Protein AF-A0A951TCP1-F1 (afdb_monomer)

Nearest PDB structures (foldseek):
  6s04-assembly1_A  TM=4.614E-01  e=2.682E-02  uncultured bacterium pG7
  4d8m-assembly1_A  TM=6.187E-01  e=3.947E-01  Bacillus thuringiensis
  6s0f-assembly1_B  TM=4.622E-01  e=9.507E-02  uncultured bacterium pG7
  6s0f-assembly1_A  TM=4.707E-01  e=1.056E-01  uncultured bacterium pG7
  7ri3-assembly3_C  TM=3.444E-01  e=1.698E-01  Streptomyces albireticuli

Sequence (153 aa):
MTVRCGHAAGGVTLEEKALVEAPRLPVLRGARKVMTGRGCFENNLGIWLPGPGTVSWSGLSPVPGTWRLRFELRQSEQSAEGDDLEGAYRITVNGRKMPLDWTKKGVFNTGNAWFGHAETGLVALVGDPAEILIETARSWCAIRPEIVLLPAE

Structure (mmCIF, N/CA/C/O backbone):
data_AF-A0A951TCP1-F1
#
_entry.id   AF-A0A951TCP1-F1
#
loop_
_atom_site.group_PDB
_atom_site.id
_atom_site.type_symbol
_atom_site.label_atom_id
_atom_site.label_alt_id
_atom_site.label_comp_id
_atom_site.label_asym_id
_atom_site.label_entity_id
_atom_site.label_seq_id
_atom_site.pdbx_PDB_ins_code
_atom_site.Cartn_x
_atom_site.Cartn_y
_atom_site.Cartn_z
_atom_site.occupancy
_atom_site.B_iso_or_equiv
_atom_site.auth_seq_id
_atom_site.auth_comp_id
_atom_site.auth_asym_id
_atom_site.auth_atom_id
_atom_site.pdbx_PDB_model_num
ATOM 1 N N . MET A 1 1 ? 30.192 39.337 -16.632 1.00 39.59 1 MET A N 1
ATOM 2 C CA . MET A 1 1 ? 28.907 38.700 -16.985 1.00 39.59 1 MET A CA 1
ATOM 3 C C . MET A 1 1 ? 28.664 37.616 -15.948 1.00 39.59 1 MET A C 1
ATOM 5 O O . MET A 1 1 ? 29.294 36.572 -16.007 1.00 39.59 1 MET A O 1
ATOM 9 N N . THR A 1 2 ? 27.899 37.930 -14.904 1.00 31.39 2 THR A N 1
ATOM 10 C CA . THR A 1 2 ? 27.772 37.080 -13.711 1.00 31.39 2 THR A CA 1
ATOM 11 C C . THR A 1 2 ? 26.435 36.358 -13.781 1.00 31.39 2 THR A C 1
ATOM 13 O O . THR A 1 2 ? 25.393 36.979 -13.591 1.00 31.39 2 THR A O 1
ATOM 16 N N . VAL A 1 3 ? 26.454 35.062 -14.091 1.00 32.09 3 VAL A N 1
ATOM 17 C CA . VAL A 1 3 ? 25.257 34.216 -14.043 1.00 32.09 3 VAL A CA 1
ATOM 18 C C . VAL A 1 3 ? 25.010 33.858 -12.579 1.00 32.09 3 VAL A C 1
ATOM 20 O O . VAL A 1 3 ? 25.789 33.131 -11.968 1.00 32.09 3 VAL A O 1
ATOM 23 N N . ARG A 1 4 ? 23.951 34.419 -11.989 1.00 31.83 4 ARG A N 1
ATOM 24 C CA . ARG A 1 4 ? 23.443 33.991 -10.683 1.00 31.83 4 ARG A CA 1
ATOM 25 C C . ARG A 1 4 ? 22.567 32.759 -10.896 1.00 31.83 4 ARG A C 1
ATOM 27 O O . ARG A 1 4 ? 21.492 32.870 -11.477 1.00 31.83 4 ARG A O 1
ATOM 34 N N . CYS A 1 5 ? 23.017 31.607 -10.409 1.00 34.66 5 CYS A N 1
ATOM 35 C CA . CYS A 1 5 ? 22.161 30.439 -10.230 1.00 34.66 5 CYS A CA 1
ATOM 36 C C . CYS A 1 5 ? 21.127 30.754 -9.143 1.00 34.66 5 CYS A C 1
ATOM 38 O O . CYS A 1 5 ? 21.476 30.904 -7.971 1.00 34.66 5 CYS A O 1
ATOM 40 N N . GLY A 1 6 ? 19.861 30.888 -9.537 1.00 31.56 6 GLY A N 1
ATOM 41 C CA . GLY A 1 6 ? 18.743 30.960 -8.608 1.00 31.56 6 GLY A CA 1
ATOM 42 C C . GLY A 1 6 ? 18.550 29.605 -7.937 1.00 31.56 6 GLY A C 1
ATOM 43 O O . GLY A 1 6 ? 18.140 28.646 -8.582 1.00 31.56 6 GLY A O 1
ATOM 44 N N . HIS A 1 7 ? 18.854 29.527 -6.643 1.00 37.31 7 HIS A N 1
ATOM 45 C CA . HIS A 1 7 ? 18.314 28.489 -5.774 1.00 37.31 7 HIS A CA 1
ATOM 46 C C . HIS A 1 7 ? 16.796 28.693 -5.705 1.00 37.31 7 HIS A C 1
ATOM 48 O O . HIS A 1 7 ? 16.327 29.652 -5.091 1.00 37.31 7 HIS A O 1
ATOM 54 N N . ALA A 1 8 ? 16.029 27.808 -6.340 1.00 40.12 8 ALA A N 1
ATOM 55 C CA . ALA A 1 8 ? 14.618 27.668 -6.027 1.00 40.12 8 ALA A CA 1
ATOM 56 C C . ALA A 1 8 ? 14.529 27.079 -4.613 1.00 40.12 8 ALA A C 1
ATOM 58 O O . ALA A 1 8 ? 14.822 25.906 -4.395 1.00 40.12 8 ALA A O 1
ATOM 59 N N . ALA A 1 9 ? 14.187 27.918 -3.637 1.00 42.97 9 ALA A N 1
ATOM 60 C CA . ALA A 1 9 ? 13.760 27.450 -2.332 1.00 42.97 9 ALA A CA 1
ATOM 61 C C . ALA A 1 9 ? 12.486 26.619 -2.544 1.00 42.97 9 ALA A C 1
ATOM 63 O O . ALA A 1 9 ? 11.435 27.167 -2.875 1.00 42.97 9 ALA A O 1
ATOM 64 N N . GLY A 1 10 ? 12.608 25.295 -2.424 1.00 44.38 10 GLY A N 1
ATOM 65 C CA . GLY A 1 10 ? 11.487 24.363 -2.457 1.00 44.38 10 GLY A CA 1
ATOM 66 C C . GLY A 1 10 ? 10.564 24.641 -1.278 1.00 44.38 10 GLY A C 1
ATOM 67 O O . GLY A 1 10 ? 10.798 24.166 -0.169 1.00 44.38 10 GLY A O 1
ATOM 68 N N . GLY A 1 11 ? 9.551 25.475 -1.501 1.00 40.84 11 GLY A N 1
ATOM 69 C CA . GLY A 1 11 ? 8.459 25.645 -0.559 1.00 40.84 11 GLY A CA 1
ATOM 70 C C . GLY A 1 11 ? 7.672 24.345 -0.495 1.00 40.84 11 GLY A C 1
ATOM 71 O O . GLY A 1 11 ? 7.157 23.898 -1.514 1.00 40.84 11 GLY A O 1
ATOM 72 N N . VAL A 1 12 ? 7.592 23.751 0.695 1.00 48.34 12 VAL A N 1
ATOM 73 C CA . VAL A 1 12 ? 6.706 22.616 0.972 1.00 48.34 12 VAL A CA 1
ATOM 74 C C . VAL A 1 12 ? 5.281 23.051 0.634 1.00 48.34 12 VAL A C 1
ATOM 76 O O . VAL A 1 12 ? 4.776 24.028 1.201 1.00 48.34 12 VAL A O 1
ATOM 79 N N . THR A 1 13 ? 4.660 22.368 -0.320 1.00 55.50 13 THR A N 1
ATOM 80 C CA . THR A 1 13 ? 3.285 22.630 -0.753 1.00 55.50 13 THR A CA 1
ATOM 81 C C . THR A 1 13 ? 2.302 22.404 0.404 1.00 55.50 13 THR A C 1
ATOM 83 O O . THR A 1 13 ? 2.602 21.708 1.376 1.00 55.50 13 THR A O 1
ATOM 86 N N . LEU A 1 14 ? 1.113 23.016 0.343 1.00 56.19 14 LEU A N 1
ATOM 87 C CA . LEU A 1 14 ? 0.079 22.830 1.374 1.00 56.19 14 LEU A CA 1
ATOM 88 C C . LEU A 1 14 ? -0.353 21.362 1.494 1.00 56.19 14 LEU A C 1
ATOM 90 O O . LEU A 1 14 ? -0.593 20.889 2.602 1.00 56.19 14 LEU A O 1
ATOM 94 N N . GLU A 1 15 ? -0.364 20.634 0.377 1.00 55.03 15 GLU A N 1
ATOM 95 C CA . GLU A 1 15 ? -0.592 19.189 0.350 1.00 55.03 15 GLU A CA 1
ATOM 96 C C . GLU A 1 15 ? 0.512 18.433 1.097 1.00 55.03 15 GLU A C 1
ATOM 98 O O . GLU A 1 15 ? 0.223 17.587 1.938 1.00 55.03 15 GLU A O 1
ATOM 103 N N . GLU A 1 16 ? 1.784 18.774 0.870 1.00 54.44 16 GLU A N 1
ATOM 104 C CA . GLU A 1 16 ? 2.906 18.153 1.582 1.00 54.44 16 GLU A CA 1
ATOM 105 C C . GLU A 1 16 ? 2.894 18.468 3.086 1.00 54.44 16 GLU A C 1
ATOM 107 O O . GLU A 1 16 ? 3.218 17.594 3.889 1.00 54.44 16 GLU A O 1
ATOM 112 N N . LYS A 1 17 ? 2.462 19.667 3.501 1.00 53.34 17 LYS A N 1
ATOM 113 C CA . LYS A 1 17 ? 2.255 19.983 4.927 1.00 53.34 17 LYS A CA 1
ATOM 114 C C . LYS A 1 17 ? 1.120 19.162 5.540 1.00 53.34 17 LYS A C 1
ATOM 116 O O . LYS A 1 17 ? 1.313 18.576 6.603 1.00 53.34 17 LYS A O 1
ATOM 121 N N . ALA A 1 18 ? -0.019 19.064 4.856 1.00 57.72 18 ALA A N 1
ATOM 122 C CA . ALA A 1 18 ? -1.146 18.247 5.304 1.00 57.72 18 ALA A CA 1
ATOM 123 C C . ALA A 1 18 ? -0.764 16.759 5.412 1.00 57.72 18 ALA A C 1
ATOM 125 O O . ALA A 1 18 ? -1.204 16.069 6.326 1.00 57.72 18 ALA A O 1
ATOM 126 N N . LEU A 1 19 ? 0.121 16.274 4.536 1.00 58.72 19 LEU A N 1
ATOM 127 C CA . LEU A 1 19 ? 0.693 14.929 4.607 1.00 58.72 19 LEU A CA 1
ATOM 128 C C . LEU A 1 19 ? 1.547 14.684 5.856 1.00 58.72 19 LEU A C 1
ATOM 130 O O . LEU A 1 19 ? 1.528 13.579 6.398 1.00 58.72 19 LEU A O 1
ATOM 134 N N . VAL A 1 20 ? 2.336 15.675 6.274 1.00 59.19 20 VAL A N 1
ATOM 135 C CA . VAL A 1 20 ? 3.190 15.563 7.466 1.00 59.19 20 VAL A CA 1
ATOM 136 C C . VAL A 1 20 ? 2.330 15.449 8.725 1.00 59.19 20 VAL A C 1
ATOM 138 O O . VAL A 1 20 ? 2.640 14.635 9.600 1.00 59.19 20 VAL A O 1
ATOM 141 N N . GLU A 1 21 ? 1.240 16.213 8.775 1.00 61.88 21 GLU A N 1
ATOM 142 C CA . GLU A 1 21 ? 0.294 16.270 9.895 1.00 61.88 21 GLU A CA 1
ATOM 143 C C . GLU A 1 21 ? -0.769 15.161 9.860 1.00 61.88 21 GLU A C 1
ATOM 145 O O . GLU A 1 21 ? -1.437 14.922 10.868 1.00 61.88 21 GLU A O 1
ATOM 150 N N . ALA A 1 22 ? -0.915 14.459 8.729 1.00 63.16 22 ALA A N 1
ATOM 151 C CA . ALA A 1 22 ? -1.908 13.408 8.573 1.00 63.16 22 ALA A CA 1
ATOM 152 C C . ALA A 1 22 ? -1.708 12.292 9.617 1.00 63.16 22 ALA A C 1
ATOM 154 O O . ALA A 1 22 ? -0.578 11.823 9.836 1.00 63.16 22 ALA A O 1
ATOM 155 N N . PRO A 1 23 ? -2.798 11.827 10.255 1.00 72.94 23 PRO A N 1
ATOM 156 C CA . PRO A 1 23 ? -2.714 10.738 11.205 1.00 72.94 23 PRO A CA 1
ATOM 157 C C . PRO A 1 23 ? -2.174 9.484 10.512 1.00 72.94 23 PRO A C 1
ATOM 159 O O . PRO A 1 23 ? -2.572 9.111 9.409 1.00 72.94 23 PRO A O 1
ATOM 162 N N . ARG A 1 24 ? -1.232 8.819 11.174 1.00 79.12 24 ARG A N 1
ATOM 163 C CA . ARG A 1 24 ? -0.711 7.514 10.757 1.00 79.12 24 ARG A CA 1
ATOM 164 C C . ARG A 1 24 ? -1.432 6.444 11.548 1.00 79.12 24 ARG A C 1
ATOM 166 O O . ARG A 1 24 ? -1.755 6.681 12.711 1.00 79.12 24 ARG A O 1
ATOM 173 N N . LEU A 1 25 ? -1.645 5.275 10.951 1.00 76.25 25 LEU A N 1
ATOM 174 C CA . LEU A 1 25 ? -2.191 4.131 11.683 1.00 76.25 25 LEU A CA 1
ATOM 175 C C . LEU A 1 25 ? -1.237 3.761 12.830 1.00 76.25 25 LEU A C 1
ATOM 177 O O . LEU A 1 25 ? -0.130 3.281 12.567 1.00 76.25 25 LEU A O 1
ATOM 181 N N . PRO A 1 26 ? -1.619 3.996 14.101 1.00 71.94 26 PRO A N 1
ATOM 182 C CA . PRO A 1 26 ? -0.730 3.746 15.218 1.00 71.94 26 PRO A CA 1
ATOM 183 C C . PRO A 1 26 ? -0.551 2.243 15.399 1.00 71.94 26 PRO A C 1
ATOM 185 O O . PRO A 1 26 ? -1.518 1.479 15.467 1.00 71.94 26 PRO A O 1
ATOM 188 N N . VAL A 1 27 ? 0.697 1.821 15.539 1.00 71.62 27 VAL A N 1
ATOM 189 C CA . VAL A 1 27 ? 1.034 0.449 15.910 1.00 71.62 27 VAL A CA 1
ATOM 190 C C . VAL A 1 27 ? 0.835 0.322 17.424 1.00 71.62 27 VAL A C 1
ATOM 192 O O . VAL A 1 27 ? 1.585 0.925 18.194 1.00 71.62 27 VAL A O 1
ATOM 195 N N . LEU A 1 28 ? -0.186 -0.422 17.874 1.00 70.81 28 LEU A N 1
ATOM 196 C CA . LEU A 1 28 ? -0.384 -0.665 19.308 1.00 70.81 28 LEU A CA 1
ATOM 197 C C . LEU A 1 28 ? 0.755 -1.512 19.877 1.00 70.81 28 LEU A C 1
ATOM 199 O O . LEU A 1 28 ? 1.409 -2.294 19.182 1.00 70.81 28 LEU A O 1
ATOM 203 N N . ARG A 1 29 ? 0.941 -1.430 21.196 1.00 67.56 29 ARG A N 1
ATOM 204 C CA . ARG A 1 29 ? 1.793 -2.380 21.911 1.00 67.56 29 ARG A CA 1
ATOM 205 C C . ARG A 1 29 ? 1.240 -3.796 21.713 1.00 67.56 29 ARG A C 1
ATOM 207 O O . ARG A 1 29 ? 0.117 -4.077 22.113 1.00 67.56 29 ARG A O 1
ATOM 214 N N . GLY A 1 30 ? 2.046 -4.676 21.120 1.00 71.12 30 GLY A N 1
ATOM 215 C CA . GLY A 1 30 ? 1.640 -6.046 20.781 1.00 71.12 30 GLY A CA 1
ATOM 216 C C . GLY A 1 30 ? 1.075 -6.212 19.368 1.00 71.12 30 GLY A C 1
ATOM 217 O O . GLY A 1 30 ? 0.771 -7.340 18.981 1.00 71.12 30 GLY A O 1
ATOM 218 N N . ALA A 1 31 ? 0.981 -5.135 18.581 1.00 82.69 31 ALA A N 1
ATOM 219 C CA . ALA A 1 31 ? 0.706 -5.243 17.157 1.00 82.69 31 ALA A CA 1
ATOM 220 C C . ALA A 1 31 ? 1.762 -6.124 16.484 1.00 82.69 31 ALA A C 1
ATOM 222 O O . ALA A 1 31 ? 2.957 -6.071 16.796 1.00 82.69 31 ALA A O 1
ATOM 223 N N . ARG A 1 32 ? 1.305 -6.952 15.554 1.00 90.50 32 ARG A N 1
ATOM 224 C CA . ARG A 1 32 ? 2.130 -7.965 14.908 1.00 90.50 32 ARG A CA 1
ATOM 225 C C . ARG A 1 32 ? 2.209 -7.670 13.427 1.00 90.50 32 ARG A C 1
ATOM 227 O O . ARG A 1 32 ? 1.185 -7.483 12.778 1.00 90.50 32 ARG A O 1
ATOM 234 N N . LYS A 1 33 ? 3.430 -7.698 12.903 1.00 93.62 33 LYS A N 1
ATOM 235 C CA . LYS A 1 33 ? 3.688 -7.748 11.470 1.00 93.62 33 LYS A CA 1
ATOM 236 C C . LYS A 1 33 ? 4.121 -9.155 11.089 1.00 93.62 33 LYS A C 1
ATOM 238 O O . LYS A 1 33 ? 4.979 -9.731 11.758 1.00 93.62 33 LYS A O 1
ATOM 243 N N . VAL A 1 34 ? 3.529 -9.710 10.041 1.00 96.19 34 VAL A N 1
ATOM 244 C CA . VAL A 1 34 ? 3.903 -11.016 9.488 1.00 96.19 34 VAL A CA 1
ATOM 245 C C . VAL A 1 34 ? 4.184 -10.843 8.010 1.00 96.19 34 VAL A C 1
ATOM 247 O O . VAL A 1 34 ? 3.428 -10.188 7.303 1.00 96.19 34 VAL A O 1
ATOM 250 N N . MET A 1 35 ? 5.282 -11.431 7.553 1.00 96.81 35 MET A N 1
ATOM 251 C CA . MET A 1 35 ? 5.657 -11.456 6.148 1.00 96.81 35 MET A CA 1
ATOM 252 C C . MET A 1 35 ? 5.746 -12.905 5.696 1.00 96.81 35 MET A C 1
ATOM 254 O O . MET A 1 35 ? 6.308 -13.743 6.404 1.00 96.81 35 MET A O 1
ATOM 258 N N . THR A 1 36 ? 5.196 -13.196 4.524 1.00 97.12 36 THR A N 1
ATOM 259 C CA . THR A 1 36 ? 5.327 -14.501 3.879 1.00 97.12 36 THR A CA 1
ATOM 260 C C . THR A 1 36 ? 5.724 -14.318 2.423 1.00 97.12 36 THR A C 1
ATOM 262 O O . THR A 1 36 ? 5.429 -13.296 1.807 1.00 97.12 36 THR A O 1
ATOM 265 N N . GLY A 1 37 ? 6.412 -15.308 1.867 1.00 94.75 37 GLY A N 1
ATOM 266 C CA . GLY A 1 37 ? 6.941 -15.244 0.510 1.00 94.75 37 GLY A CA 1
ATOM 267 C C . GLY A 1 37 ? 8.419 -15.598 0.475 1.00 94.75 37 GLY A C 1
ATOM 268 O O . GLY A 1 37 ? 9.144 -15.509 1.468 1.00 94.75 37 GLY A O 1
ATOM 269 N N . ARG A 1 38 ? 8.878 -16.058 -0.687 1.00 95.06 38 ARG A N 1
ATOM 270 C CA . ARG A 1 38 ? 10.254 -16.527 -0.842 1.00 95.06 38 ARG A CA 1
ATOM 271 C C . ARG A 1 38 ? 11.226 -15.353 -0.736 1.00 95.06 38 ARG A C 1
ATOM 273 O O . ARG A 1 38 ? 11.221 -14.467 -1.584 1.00 95.06 38 ARG A O 1
ATOM 280 N N . GLY A 1 39 ? 12.097 -15.403 0.271 1.00 95.31 39 GLY A N 1
ATOM 281 C CA . GLY A 1 39 ? 13.173 -14.428 0.445 1.00 95.31 39 GLY A CA 1
ATOM 282 C C . GLY A 1 39 ? 12.684 -13.014 0.749 1.00 95.31 39 GLY A C 1
ATOM 283 O O . GLY A 1 39 ? 13.410 -12.071 0.456 1.00 95.31 39 GLY A O 1
ATOM 284 N N . CYS A 1 40 ? 11.470 -12.848 1.288 1.00 96.31 40 CYS A N 1
ATOM 285 C CA . CYS A 1 40 ? 11.004 -11.538 1.727 1.00 96.31 40 CYS A CA 1
ATOM 286 C C . CYS A 1 40 ? 11.905 -10.992 2.843 1.00 96.31 40 CYS A C 1
ATOM 288 O O . CYS A 1 40 ? 12.331 -11.740 3.727 1.00 96.31 40 CYS A O 1
ATOM 290 N N . PHE A 1 41 ? 12.175 -9.692 2.820 1.00 96.81 41 PHE A N 1
ATOM 291 C CA . PHE A 1 41 ? 13.004 -9.031 3.825 1.00 96.81 41 PHE A CA 1
ATOM 292 C C . PHE A 1 41 ? 12.541 -7.596 4.054 1.00 96.81 41 PHE A C 1
ATOM 294 O O . PHE A 1 41 ? 11.824 -7.017 3.241 1.00 96.81 41 PHE A O 1
ATOM 301 N N . GLU A 1 42 ? 12.959 -7.019 5.172 1.00 96.00 42 GLU A N 1
ATOM 302 C CA . GLU A 1 42 ? 12.709 -5.625 5.508 1.00 96.00 42 GLU A CA 1
ATOM 303 C C . GLU A 1 42 ? 14.035 -4.923 5.782 1.00 96.00 42 GLU A C 1
ATOM 305 O O . GLU A 1 42 ? 14.944 -5.489 6.391 1.00 96.00 42 GLU A O 1
ATOM 310 N N . ASN A 1 43 ? 14.143 -3.683 5.325 1.00 94.50 43 ASN A N 1
ATOM 311 C CA . ASN A 1 43 ? 15.231 -2.780 5.663 1.00 94.50 43 ASN A CA 1
ATOM 312 C C . ASN A 1 43 ? 14.681 -1.364 5.895 1.00 94.50 43 ASN A C 1
ATOM 314 O O . ASN A 1 43 ? 13.473 -1.137 5.914 1.00 94.50 43 ASN A O 1
ATOM 318 N N . ASN A 1 44 ? 15.575 -0.392 6.050 1.00 91.56 44 ASN A N 1
ATOM 319 C CA . ASN A 1 44 ? 15.215 1.013 6.235 1.00 91.56 44 ASN A CA 1
ATOM 3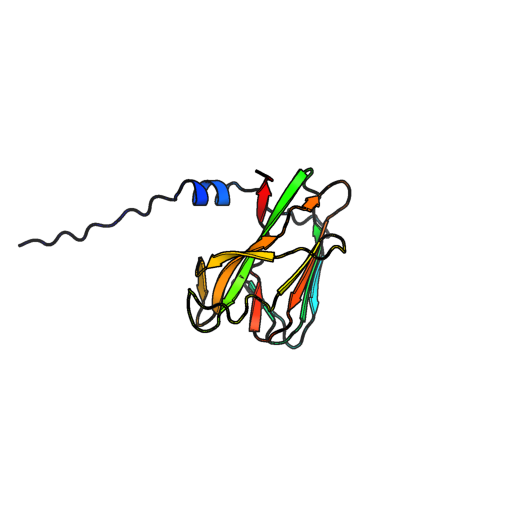20 C C . ASN A 1 44 ? 14.490 1.648 5.031 1.00 91.56 44 ASN A C 1
ATOM 322 O O . ASN A 1 44 ? 13.916 2.723 5.178 1.00 91.56 44 ASN A O 1
ATOM 326 N N . LEU A 1 45 ? 14.529 1.021 3.852 1.00 92.81 45 LEU A N 1
ATOM 327 C CA . LEU A 1 45 ? 13.858 1.508 2.644 1.00 92.81 45 LEU A CA 1
ATOM 328 C C . LEU A 1 45 ? 12.452 0.924 2.490 1.00 92.81 45 LEU A C 1
ATOM 330 O O . LEU A 1 45 ? 11.615 1.536 1.833 1.00 92.81 45 LEU A O 1
ATOM 334 N N . GLY A 1 46 ? 12.177 -0.225 3.107 1.00 94.69 46 GLY A N 1
ATOM 335 C CA . GLY A 1 46 ? 10.849 -0.816 3.139 1.00 94.69 46 GLY A CA 1
ATOM 336 C C . GLY A 1 46 ? 10.859 -2.332 3.226 1.00 94.69 46 GLY A C 1
ATOM 337 O O . GLY A 1 46 ? 11.864 -2.968 3.550 1.00 94.69 46 GLY A O 1
ATOM 338 N N . ILE A 1 47 ? 9.695 -2.897 2.936 1.00 97.31 47 ILE A N 1
ATOM 339 C CA . ILE A 1 47 ? 9.435 -4.327 2.904 1.00 97.31 47 ILE A CA 1
ATOM 340 C C . ILE A 1 47 ? 9.499 -4.786 1.454 1.00 97.31 47 ILE A C 1
ATOM 342 O O . ILE A 1 47 ? 8.762 -4.287 0.607 1.00 97.31 47 ILE A O 1
ATOM 346 N N . TRP A 1 48 ? 10.367 -5.749 1.182 1.00 97.75 48 TRP A N 1
ATOM 347 C CA . TRP A 1 48 ? 10.656 -6.249 -0.153 1.00 97.75 48 TRP A CA 1
ATOM 348 C C . TRP A 1 48 ? 10.139 -7.674 -0.304 1.00 97.75 48 TRP A C 1
ATOM 350 O O . TRP A 1 48 ? 10.418 -8.543 0.529 1.00 97.75 48 TRP A O 1
ATOM 360 N N . LEU A 1 49 ? 9.414 -7.918 -1.395 1.00 97.94 49 LEU A N 1
ATOM 361 C CA . LEU A 1 49 ? 8.876 -9.222 -1.771 1.00 97.94 49 LEU A CA 1
ATOM 362 C C . LEU A 1 49 ? 9.457 -9.635 -3.136 1.00 97.94 49 LEU A C 1
ATOM 364 O O . LEU A 1 49 ? 8.852 -9.356 -4.171 1.00 97.94 49 LEU A O 1
ATOM 368 N N . PRO A 1 50 ? 10.637 -10.295 -3.173 1.00 97.44 50 PRO A N 1
ATOM 369 C CA . PRO A 1 50 ? 11.267 -10.727 -4.426 1.00 97.44 50 PRO A CA 1
ATOM 370 C C . PRO A 1 50 ? 10.435 -11.726 -5.239 1.00 97.44 50 PRO A C 1
ATOM 372 O O . PRO A 1 50 ? 10.624 -11.837 -6.444 1.00 97.44 50 PRO A O 1
ATOM 375 N N . GLY A 1 51 ? 9.503 -12.436 -4.603 1.00 97.06 51 GLY A N 1
ATOM 376 C CA . GLY A 1 51 ? 8.455 -13.213 -5.263 1.00 97.06 51 GLY A CA 1
ATOM 377 C C . GLY A 1 51 ? 7.071 -12.853 -4.713 1.00 97.06 51 GLY A C 1
ATOM 378 O O . GLY A 1 51 ? 6.992 -12.110 -3.731 1.00 97.06 51 GLY A O 1
ATOM 379 N N . PRO A 1 52 ? 5.993 -13.412 -5.295 1.00 98.00 52 PRO A N 1
ATOM 380 C CA . PRO A 1 52 ? 4.651 -13.300 -4.736 1.00 98.00 52 PRO A CA 1
ATOM 381 C C . PRO A 1 52 ? 4.629 -13.683 -3.254 1.00 98.00 52 PRO A C 1
ATOM 383 O O . PRO A 1 52 ? 5.261 -14.664 -2.839 1.00 98.00 52 PRO A O 1
ATOM 386 N N . GLY A 1 53 ? 3.914 -12.903 -2.456 1.00 98.00 53 GLY A N 1
ATOM 387 C CA . GLY A 1 53 ? 3.901 -13.061 -1.012 1.00 98.00 53 GLY A CA 1
ATOM 388 C C . GLY A 1 53 ? 2.890 -12.150 -0.344 1.00 98.00 53 GLY A C 1
ATOM 389 O O . GLY A 1 53 ? 2.051 -11.530 -1.000 1.00 98.00 53 GLY A O 1
ATOM 390 N N . THR A 1 54 ? 2.965 -12.086 0.979 1.00 98.06 54 THR A N 1
ATOM 391 C CA . THR A 1 54 ? 2.058 -11.271 1.777 1.00 98.06 54 THR A CA 1
ATOM 392 C C . THR A 1 54 ? 2.779 -10.510 2.870 1.00 98.06 54 THR A C 1
ATOM 394 O O . THR A 1 54 ? 3.803 -10.949 3.399 1.00 98.06 54 THR A O 1
ATOM 397 N N . VAL A 1 55 ? 2.205 -9.370 3.235 1.00 97.31 55 VAL A N 1
ATOM 398 C CA . VAL A 1 55 ? 2.551 -8.619 4.437 1.00 97.31 55 VAL A CA 1
ATOM 399 C C . VAL A 1 55 ? 1.260 -8.313 5.168 1.00 97.31 55 VAL A C 1
ATOM 401 O O . VAL A 1 55 ? 0.348 -7.738 4.581 1.00 97.31 55 VAL A O 1
ATOM 404 N N . SER A 1 56 ? 1.173 -8.692 6.437 1.00 96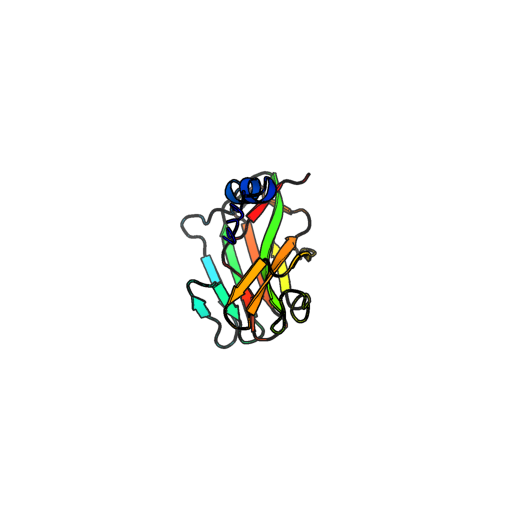.00 56 SER A N 1
ATOM 405 C CA . SER A 1 56 ? 0.027 -8.372 7.276 1.00 96.00 56 SER A CA 1
ATOM 406 C C . SER A 1 56 ? 0.444 -7.611 8.522 1.00 96.00 56 SER A C 1
ATOM 408 O O . SER A 1 56 ? 1.469 -7.914 9.134 1.00 96.00 56 SER A O 1
ATOM 410 N N . TRP A 1 57 ? -0.395 -6.669 8.928 1.00 94.25 57 TRP A N 1
ATOM 411 C CA . TRP A 1 57 ? -0.351 -5.989 10.212 1.00 94.25 57 TRP A CA 1
ATOM 412 C C . TRP A 1 57 ? -1.652 -6.274 10.945 1.00 94.25 57 TRP A C 1
ATOM 414 O O . TRP A 1 57 ? -2.723 -6.030 10.401 1.00 94.25 57 TRP A O 1
ATOM 424 N N . SER A 1 58 ? -1.566 -6.759 12.176 1.00 92.69 58 SER A N 1
ATOM 425 C CA . SER A 1 58 ? -2.723 -7.014 13.036 1.00 92.69 58 SER A CA 1
ATOM 426 C C . SER A 1 58 ? -2.551 -6.322 14.382 1.00 92.69 58 SER A C 1
ATOM 428 O O . SER A 1 58 ? -1.424 -6.190 14.870 1.0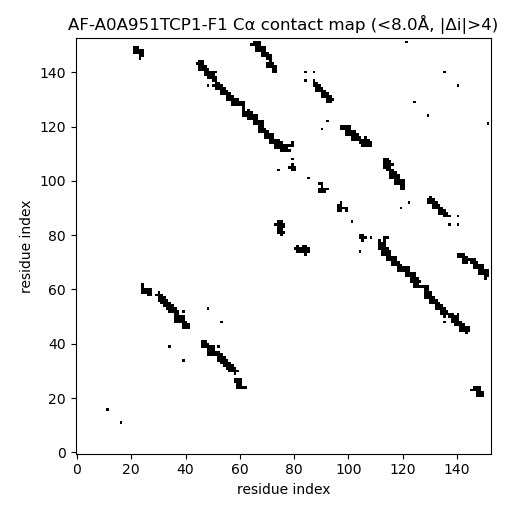0 92.69 58 SER A O 1
ATOM 430 N N . GLY A 1 59 ? -3.658 -5.941 15.016 1.00 88.06 59 GLY A N 1
ATOM 431 C CA . GLY A 1 59 ? -3.618 -5.220 16.288 1.00 88.06 59 GLY A CA 1
ATOM 432 C C . GLY A 1 59 ? -3.241 -3.748 16.117 1.00 88.06 59 GLY A C 1
ATOM 433 O O . GLY A 1 59 ? -2.610 -3.176 16.999 1.00 88.06 59 GLY A O 1
ATOM 434 N N . LEU A 1 60 ? -3.562 -3.139 14.974 1.00 87.31 60 LEU A N 1
ATOM 435 C CA . LEU A 1 60 ? -3.374 -1.703 14.765 1.00 87.31 60 LEU A CA 1
ATOM 436 C C . LEU A 1 60 ? -4.432 -0.923 15.545 1.00 87.31 60 LEU A C 1
ATOM 438 O O . LEU A 1 60 ? -5.556 -1.398 15.703 1.00 87.31 60 LEU A O 1
ATOM 442 N N . SER A 1 61 ? -4.094 0.268 16.037 1.00 81.19 61 SER A N 1
ATOM 443 C CA . SER A 1 61 ? -5.054 1.047 16.821 1.00 81.19 61 SER A CA 1
ATOM 444 C C . SER A 1 61 ? -6.261 1.390 15.956 1.00 81.19 61 SER A C 1
ATOM 446 O O . SER A 1 61 ? -6.064 1.881 14.839 1.00 81.19 61 SER A O 1
ATOM 448 N N . PRO A 1 62 ? -7.496 1.206 16.455 1.00 76.38 62 PRO A N 1
ATOM 449 C CA . PRO A 1 62 ? -8.633 1.827 15.807 1.00 76.38 62 PRO A CA 1
ATOM 450 C C . PRO A 1 62 ? -8.411 3.341 15.834 1.00 76.38 62 PRO A C 1
ATOM 452 O O . PRO A 1 62 ? -8.006 3.908 16.853 1.00 76.38 62 PRO A O 1
ATOM 455 N N . VAL A 1 63 ? -8.654 3.989 14.700 1.00 84.00 63 VAL A N 1
ATOM 456 C CA . VAL A 1 63 ? -8.718 5.446 14.597 1.00 84.00 63 VAL A CA 1
ATOM 457 C C . VAL A 1 63 ? -10.149 5.750 14.174 1.00 84.00 63 VAL A C 1
ATOM 459 O O . VAL A 1 63 ? -10.438 5.670 12.981 1.00 84.00 63 VAL A O 1
ATOM 462 N N . PRO A 1 64 ? -11.061 6.018 15.131 1.00 86.31 64 PRO A N 1
ATOM 463 C CA . PRO A 1 64 ? -12.480 6.174 14.844 1.00 86.31 64 PRO A CA 1
ATOM 464 C C . PRO A 1 64 ? -12.721 7.150 13.698 1.00 86.31 64 PRO A C 1
ATOM 466 O O . PRO A 1 64 ? -12.279 8.296 13.745 1.00 86.31 64 PRO A O 1
ATOM 469 N N . GLY A 1 65 ? -13.408 6.683 12.662 1.00 88.94 65 GLY A N 1
ATOM 470 C CA . GLY A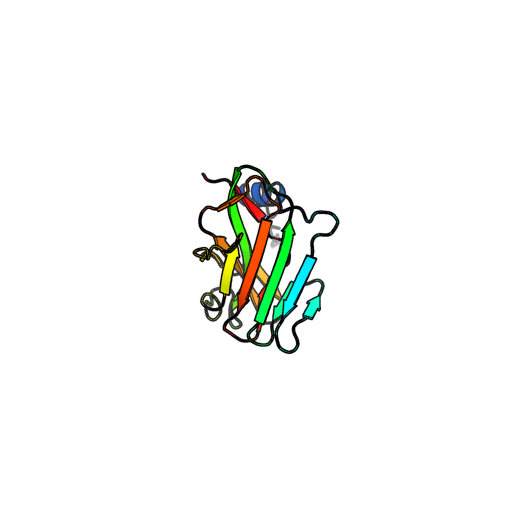 1 65 ? -13.717 7.495 11.495 1.00 88.94 65 GLY A CA 1
ATOM 471 C C . GLY A 1 65 ? -13.775 6.684 10.212 1.00 88.94 65 GLY A C 1
ATOM 472 O O . GLY A 1 65 ? -13.566 5.466 10.200 1.00 88.94 65 GLY A O 1
ATOM 473 N N . THR A 1 66 ? -14.077 7.397 9.133 1.00 91.88 66 THR A N 1
ATOM 474 C CA . THR A 1 66 ? -14.023 6.874 7.771 1.00 91.88 66 THR A CA 1
ATOM 475 C C . THR A 1 66 ? -12.811 7.478 7.082 1.00 91.88 66 THR A C 1
ATOM 477 O O . THR A 1 66 ? -12.673 8.699 7.035 1.00 91.88 66 THR A O 1
ATOM 480 N N . TRP A 1 67 ? -11.939 6.619 6.567 1.00 93.75 67 TRP A N 1
ATOM 481 C CA . TRP A 1 67 ? -10.624 6.994 6.059 1.00 93.75 67 TRP A CA 1
ATOM 482 C C . TRP A 1 67 ? -10.367 6.370 4.693 1.00 93.75 67 TRP A C 1
ATOM 484 O O . TRP A 1 67 ? -10.892 5.301 4.389 1.00 93.75 67 TRP A O 1
ATOM 494 N N . ARG A 1 68 ? -9.499 6.981 3.892 1.00 95.12 68 ARG A N 1
ATOM 495 C CA . ARG A 1 68 ? -8.719 6.262 2.878 1.00 95.12 68 ARG A CA 1
ATOM 496 C C . ARG A 1 68 ? -7.375 5.889 3.482 1.00 95.12 68 ARG A C 1
ATOM 498 O O . ARG A 1 68 ? -6.790 6.674 4.229 1.00 95.12 68 ARG A O 1
ATOM 505 N N . LEU A 1 69 ? -6.883 4.699 3.159 1.00 94.94 69 LEU A N 1
ATOM 506 C CA . LEU A 1 69 ? -5.526 4.298 3.507 1.00 94.94 69 LEU A CA 1
ATOM 507 C C . LEU A 1 69 ? -4.622 4.604 2.326 1.00 94.94 69 LEU A C 1
ATOM 509 O O . LEU A 1 69 ? -4.834 4.047 1.250 1.00 94.94 69 LEU A O 1
ATOM 513 N N . ARG A 1 70 ? -3.614 5.449 2.528 1.00 96.50 70 ARG A N 1
ATOM 514 C CA . ARG A 1 70 ? -2.561 5.665 1.541 1.00 96.50 70 ARG A CA 1
ATOM 515 C C . ARG A 1 70 ? -1.338 4.827 1.875 1.00 96.50 70 ARG A C 1
ATOM 517 O O . ARG A 1 70 ? -0.827 4.870 2.996 1.00 96.50 70 ARG A O 1
ATOM 524 N N . PHE A 1 71 ? -0.842 4.148 0.855 1.00 96.81 71 PHE A N 1
ATOM 525 C CA . PHE A 1 71 ? 0.393 3.384 0.851 1.00 96.81 71 PHE A CA 1
ATOM 526 C C . PHE A 1 71 ? 1.388 4.020 -0.114 1.00 96.81 71 PHE A C 1
ATOM 528 O O . PHE A 1 71 ? 0.992 4.583 -1.134 1.00 96.81 71 PHE A O 1
ATOM 535 N N . GLU A 1 72 ? 2.678 3.880 0.174 1.00 97.62 72 GLU A N 1
ATOM 536 C CA . GLU A 1 72 ? 3.732 4.116 -0.810 1.00 97.62 72 GLU A CA 1
ATOM 537 C C . GLU A 1 72 ? 4.272 2.759 -1.280 1.00 97.62 72 GLU A C 1
ATOM 539 O O . GLU A 1 72 ? 4.899 2.009 -0.525 1.00 97.62 72 GLU A O 1
ATOM 544 N N . LEU A 1 73 ? 3.951 2.414 -2.524 1.00 98.31 73 LEU A N 1
ATOM 545 C CA . LEU A 1 73 ? 4.166 1.097 -3.117 1.00 98.31 73 LEU A CA 1
ATOM 546 C C . LEU A 1 73 ? 5.098 1.221 -4.314 1.00 98.31 73 LEU A C 1
ATOM 548 O O . LEU A 1 73 ? 5.048 2.207 -5.051 1.00 98.31 73 LEU A O 1
ATOM 552 N N . ARG A 1 74 ? 5.926 0.204 -4.551 1.00 98.06 74 ARG A N 1
ATOM 553 C CA . ARG A 1 74 ? 6.733 0.154 -5.770 1.00 98.06 74 ARG A CA 1
ATOM 554 C C . ARG A 1 74 ? 5.811 -0.036 -6.970 1.00 98.06 74 ARG A C 1
ATOM 556 O O . ARG A 1 74 ? 5.183 -1.086 -7.092 1.00 98.06 74 ARG A O 1
ATOM 563 N N . GLN A 1 75 ? 5.756 0.960 -7.841 1.00 97.75 75 GLN A N 1
ATOM 564 C CA . GLN A 1 75 ? 4.900 0.974 -9.028 1.00 97.75 75 GLN A CA 1
ATOM 565 C C . GLN A 1 75 ? 5.617 0.454 -10.279 1.00 97.75 75 GLN A C 1
ATOM 567 O O . GLN A 1 75 ? 4.962 -0.045 -11.189 1.00 97.75 75 GLN A O 1
ATOM 572 N N . SER A 1 76 ? 6.951 0.574 -10.335 1.00 97.69 76 SER A N 1
ATOM 573 C CA . SER A 1 76 ? 7.711 0.267 -11.546 1.00 97.69 76 SER A CA 1
ATOM 574 C C . SER A 1 76 ? 9.160 -0.121 -11.271 1.00 97.69 76 SER A C 1
ATOM 576 O O . SER A 1 76 ? 9.784 0.307 -10.288 1.00 97.69 76 SER A O 1
ATOM 578 N N . GLU A 1 77 ? 9.699 -0.935 -12.177 1.00 95.88 77 GLU A N 1
ATOM 579 C CA . GLU A 1 77 ? 11.132 -1.217 -12.281 1.00 95.88 77 GLU A CA 1
ATOM 580 C C . GLU A 1 77 ? 11.865 -0.339 -13.309 1.00 95.88 77 GLU A C 1
ATOM 582 O O . GLU A 1 77 ? 13.094 -0.379 -13.391 1.00 95.88 77 GLU A O 1
ATOM 587 N N . GLN A 1 78 ? 11.127 0.422 -14.119 1.00 95.00 78 GLN A N 1
ATOM 588 C CA . GLN A 1 78 ? 11.643 1.029 -15.347 1.00 95.00 78 GLN A CA 1
ATOM 589 C C . GLN A 1 78 ? 11.748 2.549 -15.244 1.00 95.00 78 GLN A C 1
ATOM 591 O O . GLN A 1 78 ? 12.784 3.115 -15.597 1.00 95.00 78 GLN A O 1
ATOM 596 N N . SER A 1 79 ? 10.705 3.218 -14.749 1.00 96.69 79 SER A N 1
ATOM 597 C CA . SER A 1 79 ? 10.649 4.683 -14.715 1.00 96.69 79 SER A CA 1
ATOM 598 C C . SER A 1 79 ? 9.702 5.231 -13.644 1.00 96.69 79 SER A C 1
ATOM 600 O O . SER A 1 79 ? 8.903 4.503 -13.052 1.00 96.69 79 SER A O 1
ATOM 602 N N . ALA A 1 80 ? 9.775 6.546 -13.420 1.00 96.19 80 ALA A N 1
ATOM 603 C CA . ALA A 1 80 ? 8.910 7.278 -12.496 1.00 96.19 80 ALA A CA 1
ATOM 604 C C . ALA A 1 80 ? 7.435 7.314 -12.942 1.00 96.19 80 ALA A C 1
ATOM 606 O O . ALA A 1 80 ? 6.556 7.621 -12.143 1.00 96.19 80 ALA A O 1
ATOM 607 N N . GLU A 1 81 ? 7.154 6.988 -14.198 1.00 96.81 81 GLU A N 1
ATOM 608 C CA . GLU A 1 81 ? 5.839 7.050 -14.834 1.00 96.81 81 GLU A CA 1
ATOM 609 C C . GLU A 1 81 ? 5.287 5.652 -15.145 1.00 96.81 81 GLU A C 1
ATOM 611 O O . GLU A 1 81 ? 4.091 5.509 -15.419 1.00 96.81 81 GLU A O 1
ATOM 616 N N . GLY A 1 82 ? 6.151 4.632 -15.085 1.00 95.38 82 GLY A N 1
ATOM 617 C CA . GLY A 1 82 ? 5.811 3.240 -15.351 1.00 95.38 82 GLY A CA 1
ATOM 618 C C . GLY A 1 82 ? 4.763 2.688 -14.387 1.00 95.38 82 GLY A C 1
ATOM 619 O O . GLY A 1 82 ? 4.616 3.164 -13.259 1.00 95.38 82 GLY A O 1
ATOM 620 N N . ASP A 1 83 ? 4.043 1.674 -14.857 1.00 96.69 83 ASP A N 1
ATOM 621 C CA . ASP A 1 83 ? 2.877 1.077 -14.199 1.00 96.69 83 ASP A CA 1
ATOM 622 C C . ASP A 1 83 ? 2.945 -0.457 -14.103 1.00 96.69 83 ASP A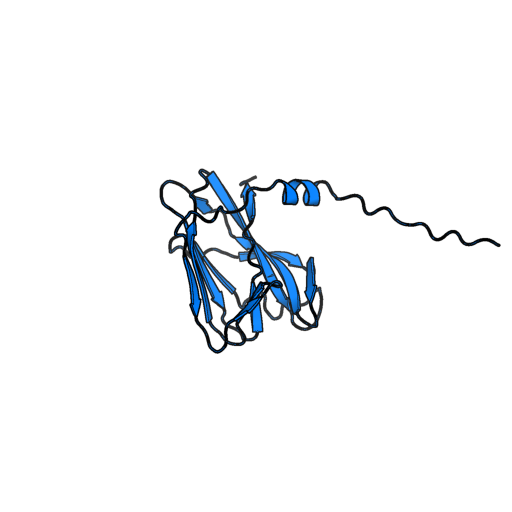 C 1
ATOM 624 O O . ASP A 1 83 ? 1.971 -1.129 -13.750 1.00 96.69 83 ASP A O 1
ATOM 628 N N . ASP A 1 84 ? 4.108 -1.042 -14.396 1.00 96.94 84 ASP A N 1
ATOM 629 C CA . ASP A 1 84 ? 4.279 -2.485 -14.541 1.00 96.94 84 ASP A CA 1
ATOM 630 C C . ASP A 1 84 ? 4.008 -3.283 -13.253 1.00 96.94 84 ASP A C 1
ATOM 632 O O . ASP A 1 84 ? 3.793 -4.498 -13.320 1.00 96.94 84 ASP A O 1
ATOM 636 N N . LEU A 1 85 ? 3.943 -2.637 -12.087 1.00 97.88 85 LEU A N 1
ATOM 637 C CA . LEU A 1 85 ? 3.574 -3.268 -10.817 1.00 97.88 85 LEU A CA 1
ATOM 638 C C . LEU A 1 85 ? 2.241 -2.772 -10.239 1.00 97.88 85 LEU A C 1
ATOM 640 O O . LEU A 1 85 ? 1.828 -3.274 -9.196 1.00 97.88 85 LEU A O 1
ATOM 644 N N . GLU A 1 86 ? 1.516 -1.864 -10.897 1.00 96.69 86 GLU A N 1
ATOM 645 C CA . GLU A 1 86 ? 0.285 -1.282 -10.336 1.00 96.69 86 GLU A CA 1
ATOM 646 C C . GLU A 1 86 ? -0.796 -2.328 -10.044 1.00 96.69 86 GLU A C 1
ATOM 648 O O . GLU A 1 86 ? -1.411 -2.322 -8.978 1.00 96.69 86 GLU A O 1
ATOM 653 N N . GLY A 1 87 ? -0.969 -3.288 -10.955 1.00 97.06 87 GLY A N 1
ATOM 654 C CA . GLY A 1 87 ? -1.902 -4.407 -10.798 1.00 97.06 87 GLY A CA 1
ATOM 655 C C . GLY A 1 87 ? -1.378 -5.561 -9.936 1.00 97.06 87 GLY A C 1
ATOM 656 O O . GLY A 1 87 ? -2.019 -6.613 -9.869 1.00 97.06 87 GLY A O 1
ATOM 657 N N . ALA A 1 88 ? -0.197 -5.427 -9.324 1.00 97.88 88 ALA A N 1
ATOM 658 C CA . ALA A 1 88 ? 0.411 -6.498 -8.539 1.00 97.88 88 ALA A CA 1
ATOM 659 C C . ALA A 1 88 ? -0.099 -6.557 -7.094 1.00 97.88 88 ALA A C 1
ATOM 661 O O . ALA A 1 88 ? 0.084 -7.592 -6.457 1.00 97.88 88 ALA A O 1
ATOM 662 N N . TYR A 1 89 ? -0.727 -5.495 -6.584 1.00 98.50 89 TYR A N 1
ATOM 663 C CA . TYR A 1 89 ? -1.104 -5.370 -5.177 1.00 98.50 89 TYR A CA 1
ATOM 664 C C . TYR A 1 89 ? -2.593 -5.627 -4.956 1.00 98.50 89 TYR A C 1
ATOM 666 O O . TYR A 1 89 ? -3.447 -5.146 -5.701 1.00 98.50 89 TYR A O 1
ATOM 674 N N . ARG A 1 90 ? -2.917 -6.357 -3.888 1.00 98.25 90 ARG A N 1
ATOM 675 C CA . ARG A 1 90 ? -4.282 -6.479 -3.364 1.00 98.25 90 ARG A CA 1
ATOM 676 C C . ARG A 1 90 ? -4.278 -6.130 -1.890 1.00 98.25 90 ARG A C 1
ATOM 678 O O . ARG A 1 90 ? -3.509 -6.712 -1.130 1.00 98.25 90 ARG A O 1
ATOM 685 N N . ILE A 1 91 ? -5.139 -5.195 -1.502 1.00 97.94 91 ILE A N 1
ATOM 686 C CA . ILE A 1 91 ? -5.254 -4.729 -0.121 1.00 97.94 91 ILE A CA 1
ATOM 687 C C . ILE A 1 91 ? -6.537 -5.285 0.484 1.00 97.94 91 ILE A C 1
ATOM 689 O O . ILE A 1 91 ? -7.616 -5.174 -0.101 1.00 97.94 91 ILE A O 1
ATOM 693 N N . THR A 1 92 ? -6.418 -5.862 1.670 1.00 98.12 92 THR A N 1
ATOM 694 C CA . THR A 1 92 ?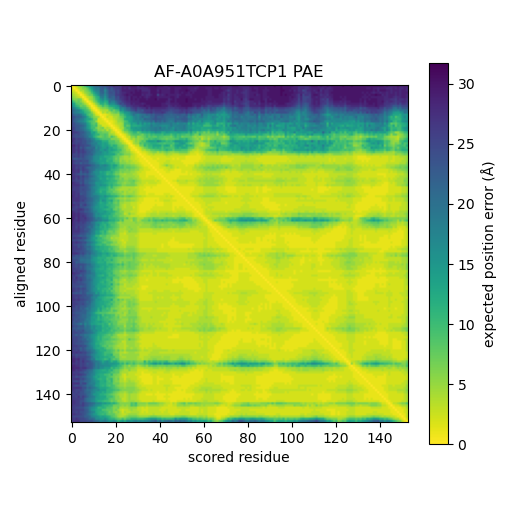 -7.540 -6.298 2.496 1.00 98.12 92 THR A CA 1
ATOM 695 C C . THR A 1 92 ? -7.462 -5.578 3.835 1.00 98.12 92 THR A C 1
ATOM 697 O O . THR A 1 92 ? -6.405 -5.565 4.460 1.00 98.12 92 THR A O 1
ATOM 700 N N . VAL A 1 93 ? -8.569 -4.986 4.280 1.00 95.44 93 VAL A N 1
ATOM 701 C CA . VAL A 1 93 ? -8.678 -4.322 5.585 1.00 95.44 93 VAL A CA 1
ATOM 702 C C . VAL A 1 93 ? -9.813 -4.969 6.362 1.00 95.44 93 VAL A C 1
ATOM 704 O O . VAL A 1 93 ? -10.934 -5.040 5.858 1.00 95.44 93 VAL A O 1
ATOM 707 N N . ASN A 1 94 ? -9.528 -5.482 7.560 1.00 93.88 94 ASN A N 1
ATOM 708 C CA . ASN A 1 94 ? -10.485 -6.215 8.400 1.00 93.88 94 ASN A CA 1
ATOM 709 C C . ASN A 1 94 ? -11.240 -7.313 7.617 1.00 93.88 94 ASN A C 1
ATOM 711 O O . ASN A 1 94 ? -12.462 -7.425 7.680 1.00 93.88 94 ASN A O 1
ATOM 715 N N . GLY A 1 95 ? -10.514 -8.075 6.791 1.00 94.56 95 GLY A N 1
ATOM 716 C CA . GLY A 1 95 ? -11.074 -9.138 5.945 1.00 94.56 95 GLY A CA 1
ATOM 717 C C . GLY A 1 95 ? -11.798 -8.670 4.673 1.00 94.56 95 GLY A C 1
ATOM 718 O O . GLY A 1 95 ? -12.169 -9.503 3.844 1.00 94.56 95 GLY A O 1
ATOM 719 N N . ARG A 1 96 ? -11.970 -7.360 4.453 1.00 95.88 96 ARG A N 1
ATOM 720 C CA . ARG A 1 96 ? -12.603 -6.806 3.247 1.00 95.88 96 ARG A CA 1
ATOM 721 C C . ARG A 1 96 ? -11.565 -6.394 2.208 1.00 95.88 96 ARG A C 1
ATOM 723 O O . ARG A 1 96 ? -10.709 -5.559 2.484 1.00 95.88 96 ARG A O 1
ATOM 730 N N . LYS A 1 97 ? -11.686 -6.920 0.986 1.00 97.25 97 LYS A N 1
ATOM 731 C CA . LYS A 1 97 ? -10.891 -6.458 -0.163 1.00 97.25 97 LYS A CA 1
ATOM 732 C C . LYS A 1 97 ? -11.249 -5.017 -0.505 1.00 97.25 97 LYS A C 1
ATOM 734 O O . LYS A 1 97 ? -12.428 -4.694 -0.672 1.00 97.25 97 LYS A O 1
ATOM 739 N N . MET A 1 98 ? -10.231 -4.182 -0.634 1.00 97.25 98 MET A N 1
ATOM 740 C CA . MET A 1 98 ? -10.379 -2.769 -0.948 1.00 97.25 98 MET A CA 1
ATOM 741 C C . MET A 1 98 ? -10.030 -2.516 -2.418 1.00 97.25 98 MET A C 1
ATOM 743 O O . MET A 1 98 ? -9.054 -3.094 -2.906 1.00 97.25 98 MET A O 1
ATOM 747 N N . PRO A 1 99 ? -10.789 -1.661 -3.132 1.00 96.50 99 PRO A N 1
ATOM 748 C CA . PRO A 1 99 ? -10.293 -1.094 -4.381 1.00 96.50 99 PRO A CA 1
ATOM 749 C C . PRO A 1 99 ? -9.053 -0.246 -4.081 1.00 96.50 99 PRO A C 1
ATOM 751 O O . PRO A 1 99 ? -8.942 0.296 -2.978 1.00 96.50 99 PRO A O 1
ATOM 754 N N . LEU A 1 100 ? -8.139 -0.171 -5.046 1.00 96.75 100 LEU A N 1
ATOM 755 C CA . LEU A 1 100 ? -6.873 0.542 -4.934 1.00 96.75 100 LEU A CA 1
ATOM 756 C C . LEU A 1 100 ? -6.701 1.440 -6.160 1.00 96.75 100 LEU A C 1
ATOM 758 O O . LEU A 1 100 ? -6.674 0.931 -7.279 1.00 96.75 100 LEU A O 1
ATOM 762 N N . ASP A 1 101 ? -6.554 2.739 -5.928 1.00 97.19 101 ASP A N 1
ATOM 763 C CA . ASP A 1 101 ? -6.361 3.752 -6.963 1.00 97.19 101 ASP A CA 1
ATOM 764 C C . ASP A 1 101 ? -4.984 4.407 -6.799 1.00 97.19 101 ASP A C 1
ATOM 766 O O . ASP A 1 101 ? -4.592 4.795 -5.698 1.00 97.19 101 ASP A O 1
ATOM 770 N N . TRP A 1 102 ? -4.232 4.542 -7.891 1.00 97.19 102 TRP A N 1
ATOM 771 C CA . TRP A 1 102 ? -2.932 5.218 -7.886 1.00 97.19 102 TRP A CA 1
ATOM 772 C C . TRP A 1 102 ? -3.126 6.727 -8.027 1.00 97.19 102 TRP A C 1
ATOM 774 O O . TRP A 1 102 ? -3.610 7.201 -9.053 1.00 97.19 102 TRP A O 1
ATOM 784 N N . THR A 1 103 ? -2.748 7.489 -6.999 1.00 96.56 103 THR A N 1
ATOM 785 C CA . THR A 1 103 ? -3.001 8.940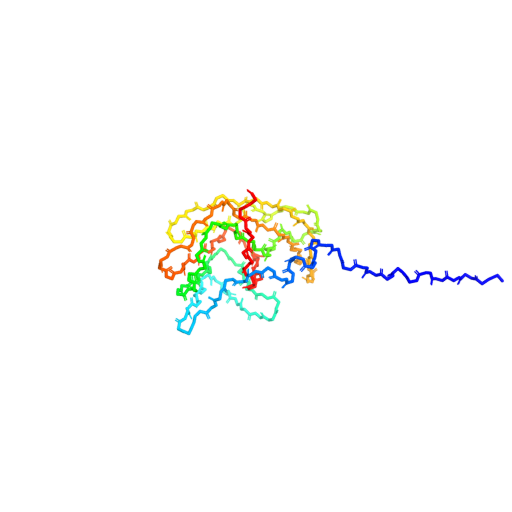 -6.941 1.00 96.56 103 THR A CA 1
ATOM 786 C C . THR A 1 103 ? -1.788 9.778 -7.316 1.00 96.56 103 THR A C 1
ATOM 788 O O . THR A 1 103 ? -1.937 10.903 -7.793 1.00 96.56 103 THR A O 1
ATOM 791 N N . LYS A 1 104 ? -0.573 9.243 -7.149 1.00 97.06 104 LYS A N 1
ATOM 792 C CA . LYS A 1 104 ? 0.658 9.938 -7.540 1.00 97.06 104 LYS A CA 1
ATOM 793 C C . LYS A 1 104 ? 1.761 8.956 -7.897 1.00 97.06 104 LYS A C 1
ATOM 795 O O . LYS A 1 104 ? 2.012 8.020 -7.146 1.00 97.06 104 LYS A O 1
ATOM 800 N N . LYS A 1 105 ? 2.463 9.217 -8.996 1.00 97.19 105 LYS A N 1
ATOM 801 C CA . LYS A 1 105 ? 3.584 8.398 -9.457 1.00 97.19 105 LYS A CA 1
ATOM 802 C C . LYS A 1 105 ? 4.937 9.041 -9.176 1.00 97.19 105 LYS A C 1
ATOM 804 O O . LYS A 1 105 ? 5.021 10.261 -9.043 1.00 97.19 105 LYS A O 1
ATOM 809 N N . GLY A 1 106 ? 5.980 8.216 -9.086 1.00 95.94 106 GLY A N 1
ATOM 810 C CA . GLY A 1 106 ? 7.367 8.683 -9.016 1.00 95.94 106 GLY A CA 1
ATOM 811 C C . GLY A 1 106 ? 7.687 9.508 -7.767 1.00 95.94 106 GLY A C 1
ATOM 812 O O . GLY A 1 106 ? 8.482 10.441 -7.830 1.00 95.94 106 GLY A O 1
ATOM 813 N N . VAL A 1 107 ? 7.049 9.200 -6.636 1.00 96.12 107 VAL A N 1
ATOM 814 C CA . VAL A 1 107 ? 7.185 9.975 -5.388 1.00 96.12 107 VAL A CA 1
ATOM 815 C C . VAL A 1 107 ? 8.521 9.740 -4.685 1.00 96.12 107 VAL A C 1
ATOM 817 O O . VAL A 1 107 ? 8.983 10.589 -3.927 1.00 96.12 107 VAL A O 1
ATOM 820 N N . PHE A 1 108 ? 9.142 8.592 -4.941 1.00 95.25 108 PHE A N 1
ATOM 821 C CA . PHE A 1 108 ? 10.428 8.192 -4.389 1.00 95.25 108 PHE A CA 1
ATOM 822 C C . PHE A 1 108 ? 11.073 7.146 -5.299 1.00 95.25 108 PHE A C 1
ATOM 824 O O . PHE A 1 108 ? 10.378 6.399 -5.997 1.00 95.25 108 PHE A O 1
ATOM 831 N N . ASN A 1 109 ? 12.402 7.053 -5.273 1.00 96.31 109 ASN A N 1
ATOM 832 C CA . ASN A 1 109 ? 13.109 5.962 -5.921 1.00 96.31 109 ASN A CA 1
ATOM 833 C C . ASN A 1 109 ? 14.355 5.520 -5.151 1.00 96.31 109 ASN A C 1
ATOM 835 O O . ASN A 1 109 ? 15.017 6.300 -4.467 1.00 96.31 109 ASN A O 1
ATOM 839 N N . THR A 1 110 ? 14.704 4.247 -5.309 1.00 95.31 110 THR A N 1
ATOM 840 C CA . THR A 1 110 ? 15.977 3.692 -4.844 1.00 95.31 110 THR A CA 1
ATOM 841 C C . THR A 1 110 ? 16.469 2.636 -5.828 1.00 95.31 110 THR A C 1
ATOM 843 O O . THR A 1 110 ? 15.797 1.640 -6.089 1.00 95.31 110 THR A O 1
ATOM 846 N N . GLY A 1 111 ? 17.621 2.889 -6.456 1.00 94.62 111 GLY A N 1
ATOM 847 C CA . GLY A 1 111 ? 18.067 2.093 -7.601 1.00 94.62 111 GLY A CA 1
ATOM 848 C C . GLY A 1 111 ? 17.034 2.122 -8.734 1.00 94.62 111 GLY A C 1
ATOM 849 O O . GLY A 1 111 ? 16.612 3.195 -9.160 1.00 94.62 111 GLY A O 1
ATOM 850 N N . ASN A 1 112 ? 16.610 0.943 -9.192 1.00 95.19 112 ASN A N 1
ATOM 851 C CA . ASN A 1 112 ? 15.558 0.770 -10.198 1.00 95.19 112 ASN A CA 1
ATOM 852 C C . ASN A 1 112 ? 14.151 0.613 -9.589 1.00 95.19 112 ASN A C 1
ATOM 854 O O . ASN A 1 112 ? 13.221 0.215 -10.285 1.00 95.19 112 ASN A O 1
ATOM 858 N N . ALA A 1 113 ? 13.972 0.840 -8.288 1.00 97.25 113 ALA A N 1
ATOM 859 C CA . ALA A 1 113 ? 12.664 0.766 -7.658 1.00 97.25 113 ALA A CA 1
ATOM 860 C C . ALA A 1 113 ? 12.020 2.148 -7.614 1.00 97.25 113 ALA A C 1
ATOM 862 O O . ALA A 1 113 ? 12.442 2.996 -6.829 1.00 97.25 113 ALA A O 1
ATOM 863 N N . TRP A 1 114 ? 10.999 2.351 -8.444 1.00 98.19 114 TRP A N 1
ATOM 864 C CA . TRP A 1 114 ? 10.187 3.563 -8.470 1.00 98.19 114 TRP A CA 1
ATOM 865 C C . TRP A 1 114 ? 8.910 3.351 -7.669 1.00 98.19 114 TRP A C 1
ATOM 867 O O . TRP A 1 114 ? 8.229 2.334 -7.836 1.00 98.19 114 TRP A O 1
ATOM 877 N N . PHE A 1 115 ? 8.589 4.305 -6.801 1.00 98.31 115 PHE A N 1
ATOM 878 C CA . PHE A 1 115 ? 7.449 4.248 -5.895 1.00 98.31 115 PHE A CA 1
ATOM 879 C C . PHE A 1 115 ? 6.393 5.284 -6.265 1.00 98.31 115 PHE A C 1
ATOM 881 O O . PHE A 1 115 ? 6.706 6.361 -6.773 1.00 98.31 115 PHE A O 1
ATOM 888 N N . GLY A 1 116 ? 5.144 4.949 -5.969 1.00 97.81 116 GLY A N 1
ATOM 889 C CA . GLY A 1 116 ? 3.985 5.820 -6.096 1.00 97.81 116 GLY A CA 1
ATOM 890 C C . GLY A 1 116 ? 3.088 5.718 -4.869 1.00 97.81 116 GLY A C 1
ATOM 891 O O . GLY A 1 116 ? 3.217 4.802 -4.052 1.00 97.81 116 GLY A O 1
ATOM 892 N N . HIS A 1 117 ? 2.168 6.664 -4.748 1.00 97.81 117 HIS A N 1
ATOM 893 C CA . HIS A 1 117 ? 1.080 6.613 -3.791 1.00 97.81 117 HIS A CA 1
ATOM 894 C C . HIS A 1 117 ? -0.112 5.865 -4.375 1.00 97.81 117 HIS A C 1
ATOM 896 O O . HIS A 1 117 ? -0.581 6.183 -5.470 1.00 97.81 117 HIS A O 1
ATOM 902 N N . ALA A 1 118 ? -0.622 4.920 -3.595 1.00 97.62 118 ALA A N 1
ATOM 903 C CA . ALA A 1 118 ? -1.856 4.214 -3.877 1.00 97.62 118 ALA A CA 1
ATOM 904 C C . ALA A 1 118 ? -2.800 4.327 -2.679 1.00 97.62 118 ALA A C 1
ATOM 906 O O . ALA A 1 118 ? -2.374 4.196 -1.528 1.00 97.62 118 ALA A O 1
ATOM 907 N N . GLU A 1 119 ? -4.074 4.576 -2.946 1.00 97.38 119 GLU A N 1
ATOM 908 C CA . GLU A 1 119 ? -5.100 4.830 -1.943 1.00 97.38 119 GLU A CA 1
ATOM 909 C C . GLU A 1 119 ? -6.229 3.818 -2.041 1.00 97.38 119 GLU A C 1
ATOM 911 O O . GLU A 1 119 ? -6.647 3.428 -3.131 1.00 97.38 119 GLU A O 1
ATOM 916 N N . THR A 1 120 ? -6.746 3.391 -0.894 1.00 96.94 120 THR A N 1
ATOM 917 C CA . THR A 1 120 ? -7.946 2.559 -0.872 1.00 96.94 120 THR A CA 1
ATOM 918 C C . THR A 1 120 ? -9.205 3.384 -1.088 1.00 96.94 120 THR A C 1
ATOM 920 O O . THR A 1 120 ? -9.259 4.575 -0.775 1.00 96.94 120 THR A O 1
ATOM 923 N N . GLY A 1 121 ? -10.291 2.697 -1.445 1.00 94.88 121 GLY A N 1
ATOM 924 C CA . GLY A 1 121 ? -11.633 3.197 -1.145 1.00 94.88 121 GLY A CA 1
ATOM 925 C C . GLY A 1 121 ? -11.836 3.469 0.356 1.00 94.88 121 GLY A C 1
ATOM 926 O O . GLY A 1 121 ? -11.030 3.063 1.200 1.00 94.88 121 GLY A O 1
ATOM 927 N N . LEU A 1 122 ? -12.943 4.136 0.692 1.00 94.31 122 LEU A N 1
ATOM 928 C CA . LEU A 1 122 ? -13.276 4.480 2.075 1.00 94.31 122 LEU A CA 1
ATOM 929 C C . LEU A 1 122 ? -13.416 3.233 2.963 1.00 94.31 122 LEU A C 1
ATOM 931 O O . LEU A 1 122 ? -14.138 2.288 2.629 1.00 94.31 122 LEU A O 1
ATOM 935 N N . VAL A 1 123 ? -12.761 3.266 4.122 1.00 92.44 123 VAL A N 1
ATOM 936 C CA . VAL A 1 123 ? -12.822 2.248 5.168 1.00 92.44 123 VAL A CA 1
ATOM 937 C C . VAL A 1 123 ? -13.225 2.873 6.499 1.00 92.44 123 VAL A C 1
ATOM 939 O O . VAL A 1 123 ? -12.669 3.880 6.930 1.00 92.44 123 VAL A O 1
ATOM 942 N N . ALA A 1 124 ? -14.198 2.258 7.166 1.00 91.12 124 ALA A N 1
ATOM 943 C CA . ALA A 1 124 ? -14.543 2.599 8.538 1.00 91.12 124 ALA A CA 1
ATOM 944 C C . ALA A 1 124 ? -13.608 1.850 9.497 1.00 91.12 124 ALA A C 1
ATOM 946 O O . ALA A 1 124 ? -13.590 0.619 9.509 1.00 91.12 124 ALA A O 1
ATOM 947 N N . LEU A 1 125 ? -12.847 2.588 10.304 1.00 89.19 125 LEU A N 1
ATOM 948 C CA . LEU A 1 125 ? -11.963 2.036 11.334 1.00 89.19 125 LEU A CA 1
ATOM 949 C C . LEU A 1 125 ? -12.579 2.303 12.711 1.00 89.19 125 LEU A C 1
ATOM 951 O O . LEU A 1 125 ? -12.229 3.268 13.383 1.00 89.19 125 LEU A O 1
ATOM 955 N N . VAL A 1 126 ? -13.551 1.485 13.114 1.00 85.12 126 VAL A N 1
ATOM 956 C CA . VAL A 1 126 ? -14.317 1.675 14.357 1.00 85.12 126 VAL A CA 1
ATOM 957 C C . VAL A 1 126 ? -14.290 0.427 15.236 1.00 85.12 126 VAL A C 1
ATOM 959 O O . VAL A 1 126 ? -14.383 -0.690 14.736 1.00 85.12 126 VAL A O 1
ATOM 962 N N . GLY A 1 127 ? -14.212 0.635 16.553 1.00 81.62 127 GLY A N 1
ATOM 963 C CA . GLY A 1 127 ? -14.308 -0.427 17.557 1.00 81.62 127 GLY A CA 1
ATOM 964 C C . GLY A 1 127 ? -13.021 -1.233 17.707 1.00 81.62 127 GLY A C 1
ATOM 965 O O . GLY A 1 127 ? -12.218 -0.944 18.594 1.00 81.62 127 GLY A O 1
ATOM 966 N N . ASP A 1 128 ? -12.847 -2.235 16.852 1.00 84.19 128 ASP A N 1
ATOM 967 C CA . ASP A 1 128 ? -11.808 -3.252 17.000 1.00 84.19 128 ASP A CA 1
ATOM 968 C C . ASP A 1 128 ? -10.449 -2.811 16.436 1.00 84.19 128 ASP A C 1
ATOM 970 O O . ASP A 1 128 ? -10.387 -1.977 15.523 1.00 84.19 128 ASP A O 1
ATOM 974 N N . PRO A 1 129 ? -9.337 -3.384 16.940 1.00 89.06 129 PRO A N 1
ATOM 975 C CA . PRO A 1 129 ? -8.033 -3.201 16.328 1.00 89.06 129 PRO A CA 1
ATOM 976 C C . PRO A 1 129 ? -8.057 -3.575 14.848 1.00 89.06 129 PRO A C 1
ATOM 978 O O . PRO A 1 129 ? -8.540 -4.642 14.471 1.00 89.06 129 PRO A O 1
ATOM 981 N N . ALA A 1 130 ? -7.501 -2.703 14.014 1.00 91.12 130 ALA A N 1
ATOM 982 C CA . ALA A 1 130 ? -7.502 -2.923 12.582 1.00 91.12 130 ALA A CA 1
ATOM 983 C C . ALA A 1 130 ? -6.482 -3.998 12.178 1.00 91.12 130 ALA A C 1
ATOM 985 O O . ALA A 1 130 ? -5.402 -4.144 12.771 1.00 91.12 130 ALA A O 1
ATOM 986 N N . GLU A 1 131 ? -6.828 -4.722 11.122 1.00 93.62 131 GLU A N 1
ATOM 987 C CA . GLU A 1 131 ? -5.967 -5.647 10.406 1.00 93.62 131 GLU A CA 1
ATOM 988 C C . GLU A 1 131 ? -5.839 -5.200 8.951 1.00 93.62 131 GLU A C 1
ATOM 990 O O . GLU A 1 131 ? -6.831 -4.883 8.293 1.00 93.62 131 GLU A O 1
ATOM 995 N N . ILE A 1 132 ? -4.611 -5.187 8.444 1.00 95.62 132 ILE A N 1
ATOM 996 C CA . ILE A 1 132 ? -4.297 -4.868 7.055 1.00 95.62 132 ILE A CA 1
ATOM 997 C C . ILE A 1 132 ? -3.471 -6.010 6.491 1.00 95.62 132 ILE A C 1
ATOM 999 O O . ILE A 1 132 ? -2.462 -6.391 7.076 1.00 95.62 132 ILE A O 1
ATOM 1003 N N . LEU A 1 133 ? -3.871 -6.517 5.333 1.00 97.62 133 LEU A N 1
ATOM 1004 C CA . LEU A 1 133 ? -3.144 -7.511 4.559 1.00 97.62 133 LEU A CA 1
ATOM 1005 C C . LEU A 1 133 ? -2.882 -6.952 3.162 1.00 97.62 133 LEU A C 1
ATOM 1007 O O . LEU A 1 133 ? -3.799 -6.490 2.484 1.00 97.62 133 LEU A O 1
ATOM 1011 N N . ILE A 1 134 ? -1.631 -7.040 2.729 1.00 98.19 134 ILE A N 1
ATOM 1012 C CA . ILE A 1 134 ? -1.195 -6.745 1.369 1.00 98.19 134 ILE A CA 1
ATOM 1013 C C . ILE A 1 134 ? -0.707 -8.046 0.753 1.00 98.19 134 ILE A C 1
ATOM 1015 O O . ILE A 1 134 ? 0.216 -8.672 1.273 1.00 98.19 134 ILE A O 1
ATOM 1019 N N . GLU A 1 135 ? -1.316 -8.444 -0.355 1.00 98.56 135 GLU A N 1
ATOM 1020 C CA . GLU A 1 135 ? -0.884 -9.582 -1.163 1.00 98.56 135 GLU A CA 1
ATOM 1021 C C . GLU A 1 135 ? -0.245 -9.075 -2.454 1.00 98.56 135 GLU A C 1
ATOM 1023 O O . GLU A 1 135 ? -0.777 -8.164 -3.099 1.00 98.56 135 GLU A O 1
ATOM 1028 N N . THR A 1 136 ? 0.869 -9.685 -2.855 1.00 98.50 136 THR A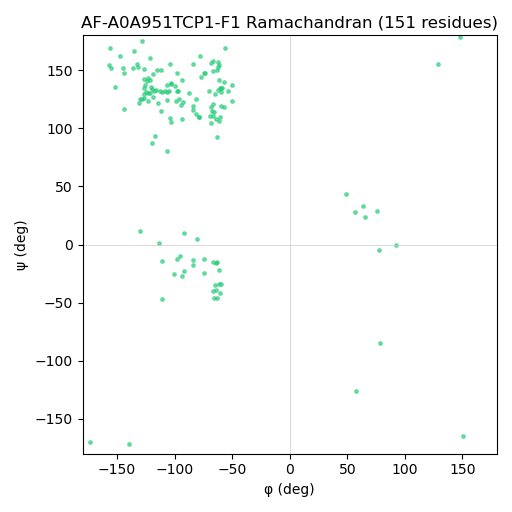 N 1
ATOM 1029 C CA . THR A 1 136 ? 1.561 -9.364 -4.104 1.00 98.50 136 THR A CA 1
ATOM 1030 C C . THR A 1 136 ? 1.471 -10.523 -5.089 1.00 98.50 136 THR A C 1
ATOM 1032 O O . THR A 1 136 ? 1.708 -11.681 -4.748 1.00 98.50 136 THR A O 1
ATOM 1035 N N . ALA A 1 137 ? 1.116 -10.221 -6.337 1.00 97.75 137 ALA A N 1
ATOM 1036 C CA . ALA A 1 137 ? 0.975 -11.207 -7.410 1.00 97.75 137 ALA A CA 1
ATOM 1037 C C . ALA A 1 137 ? 2.206 -11.294 -8.326 1.00 97.75 137 ALA A C 1
ATOM 1039 O O . ALA A 1 137 ? 2.306 -12.223 -9.128 1.00 97.75 137 ALA A O 1
ATOM 1040 N N . ARG A 1 138 ? 3.128 -10.329 -8.234 1.00 97.50 138 ARG A N 1
ATOM 1041 C CA . ARG A 1 138 ? 4.348 -10.260 -9.047 1.00 97.50 138 ARG A CA 1
ATOM 1042 C C . ARG A 1 138 ? 5.589 -10.266 -8.162 1.00 97.50 138 ARG A C 1
ATOM 1044 O O . ARG A 1 138 ? 5.527 -10.008 -6.962 1.00 97.50 138 ARG A O 1
ATOM 1051 N N . SER A 1 139 ? 6.706 -10.610 -8.786 1.00 96.94 139 SER A N 1
ATOM 1052 C CA . SER A 1 139 ? 8.026 -10.522 -8.179 1.00 96.94 139 SER A CA 1
ATOM 1053 C C . SER A 1 139 ? 8.441 -9.073 -7.966 1.00 96.94 139 SER A C 1
ATOM 1055 O O . SER A 1 139 ? 7.983 -8.176 -8.670 1.00 96.94 139 SER A O 1
ATOM 1057 N N . TRP A 1 140 ? 9.350 -8.883 -7.014 1.00 96.44 140 TRP A N 1
ATOM 1058 C CA . TRP A 1 140 ? 10.004 -7.612 -6.719 1.00 96.44 140 TRP A CA 1
ATOM 1059 C C . TRP A 1 140 ? 9.064 -6.444 -6.386 1.00 96.44 140 TRP A C 1
ATOM 1061 O O . TRP A 1 140 ? 9.427 -5.275 -6.533 1.00 96.44 140 TRP A O 1
ATOM 1071 N N . CYS A 1 141 ? 7.884 -6.749 -5.849 1.00 98.12 141 CYS A N 1
ATOM 1072 C CA . CYS A 1 141 ? 7.039 -5.754 -5.203 1.00 98.12 141 CYS A CA 1
ATOM 1073 C C . CYS A 1 141 ? 7.711 -5.232 -3.927 1.00 98.12 141 CYS A C 1
ATOM 1075 O O . CYS A 1 141 ? 8.433 -5.962 -3.239 1.00 98.12 141 CYS A O 1
ATOM 1077 N N . ALA A 1 142 ? 7.443 -3.976 -3.586 1.00 97.75 142 ALA A N 1
ATOM 1078 C CA . ALA A 1 142 ? 7.910 -3.402 -2.335 1.00 97.75 142 ALA A CA 1
ATOM 1079 C C . ALA A 1 142 ? 6.884 -2.434 -1.755 1.00 97.75 142 ALA A C 1
ATOM 1081 O O . ALA A 1 142 ? 6.143 -1.772 -2.481 1.00 97.75 142 ALA A O 1
ATOM 1082 N N . ILE A 1 143 ? 6.850 -2.379 -0.431 1.00 97.56 143 ILE A N 1
ATOM 1083 C CA . ILE A 1 143 ? 5.911 -1.581 0.351 1.00 97.56 143 ILE A CA 1
ATOM 1084 C C . ILE A 1 143 ? 6.737 -0.761 1.327 1.00 97.56 143 ILE A C 1
ATOM 1086 O O . ILE A 1 143 ? 7.512 -1.321 2.109 1.00 97.56 143 ILE A O 1
ATOM 1090 N N . ARG A 1 144 ? 6.575 0.559 1.323 1.00 94.75 144 ARG A N 1
ATOM 1091 C CA . ARG A 1 144 ? 7.122 1.366 2.411 1.00 94.75 144 ARG A CA 1
ATOM 1092 C C . ARG A 1 144 ? 6.227 1.247 3.642 1.00 94.75 144 ARG A C 1
ATOM 1094 O O . ARG A 1 144 ? 5.013 1.125 3.509 1.00 94.75 144 ARG A O 1
ATOM 1101 N N . PRO A 1 145 ? 6.814 1.238 4.847 1.00 81.12 145 PRO A N 1
ATOM 1102 C CA . PRO A 1 145 ? 6.125 0.773 6.047 1.00 81.12 145 PRO A CA 1
ATOM 1103 C C . PRO A 1 145 ? 5.069 1.751 6.579 1.00 81.12 145 PRO A C 1
ATOM 1105 O O . PRO A 1 145 ? 4.295 1.376 7.456 1.00 81.12 145 PRO A O 1
ATOM 1108 N N . GLU A 1 146 ? 5.043 2.996 6.094 1.00 86.19 146 GLU A N 1
ATOM 1109 C CA . GLU A 1 146 ? 4.079 3.997 6.545 1.00 86.19 146 GLU A CA 1
ATOM 1110 C C . GLU A 1 146 ? 2.726 3.832 5.845 1.00 86.19 146 GLU A C 1
ATOM 1112 O O . GLU A 1 146 ? 2.634 3.866 4.619 1.00 86.19 146 GLU A O 1
ATOM 1117 N N . ILE A 1 147 ? 1.669 3.705 6.654 1.00 91.25 147 ILE A N 1
ATOM 1118 C CA . ILE A 1 147 ? 0.273 3.721 6.212 1.00 91.25 147 ILE A CA 1
ATOM 1119 C C . ILE A 1 147 ? -0.356 5.006 6.743 1.00 91.25 147 ILE A C 1
ATOM 1121 O O . ILE A 1 147 ? -0.473 5.202 7.960 1.00 91.25 147 ILE A O 1
ATOM 1125 N N . VAL A 1 148 ? -0.736 5.890 5.827 1.00 92.19 148 VAL A N 1
ATOM 1126 C CA . VAL A 1 148 ? -1.286 7.208 6.157 1.00 92.19 148 VAL A CA 1
ATOM 1127 C C . VAL A 1 148 ? -2.803 7.172 6.054 1.00 92.19 148 VAL A C 1
ATOM 1129 O O . VAL A 1 148 ? -3.351 6.607 5.109 1.00 92.19 148 VAL A O 1
ATOM 1132 N N . LEU A 1 149 ? -3.477 7.775 7.029 1.00 92.12 149 LEU A N 1
ATOM 1133 C CA . LEU A 1 149 ? -4.922 7.943 7.032 1.00 92.12 149 LEU A CA 1
ATOM 1134 C C . LEU A 1 149 ? -5.278 9.292 6.414 1.00 92.12 149 LEU A C 1
ATOM 1136 O O . LEU A 1 149 ? -4.850 10.338 6.901 1.00 92.12 149 LEU A O 1
ATOM 1140 N N . LEU A 1 150 ? -6.084 9.259 5.359 1.00 91.38 150 LEU A N 1
ATOM 1141 C CA . LEU A 1 150 ? -6.649 10.451 4.735 1.00 91.38 150 LEU A CA 1
ATOM 1142 C C . LEU A 1 150 ? -8.145 10.515 5.062 1.00 91.38 150 LEU A C 1
ATOM 1144 O O . LEU A 1 150 ? -8.818 9.485 4.957 1.00 91.38 150 LEU A O 1
ATOM 1148 N N . PRO A 1 151 ? -8.676 11.665 5.504 1.00 87.00 151 PRO A N 1
ATOM 1149 C CA . PRO A 1 151 ? -10.094 11.787 5.819 1.00 87.00 151 PRO A CA 1
ATOM 1150 C C . PRO A 1 151 ? -10.958 11.547 4.574 1.00 87.00 151 PRO A C 1
ATOM 1152 O O . PRO A 1 151 ? -10.526 11.778 3.445 1.00 87.00 151 PRO A O 1
ATOM 1155 N N . ALA A 1 152 ? -12.189 11.076 4.783 1.00 80.69 152 ALA A N 1
ATOM 1156 C CA . ALA A 1 152 ? -13.222 11.182 3.761 1.00 80.69 152 ALA A CA 1
ATOM 1157 C C . ALA A 1 152 ? -13.536 12.673 3.553 1.00 80.69 152 ALA A C 1
ATOM 1159 O O . ALA A 1 152 ? -13.992 13.321 4.494 1.00 80.69 152 ALA A O 1
ATOM 1160 N N . GLU A 1 153 ? -13.224 13.212 2.373 1.00 66.25 153 GLU A N 1
ATOM 1161 C CA . GLU A 1 153 ? -13.681 14.547 1.954 1.00 66.25 153 GLU A CA 1
ATOM 1162 C C . GLU A 1 153 ? -15.210 14.620 1.856 1.00 66.25 153 GLU A C 1
ATOM 1164 O O . GLU A 1 153 ? -15.829 13.605 1.445 1.00 66.25 153 GLU A O 1
#

Secondary structure (DSSP, 8-state):
----------PPPHHHHHHHHSPB--EEEEEEEEEEETT-EEETTEEEESSSEEEEEEEEPP--SEEEEEEEEEEESS-SS--TTGGGEEEEETTEEEPEEEEEEEEEEETTEEEEEEEESPEE--SSPEEEEEEE-STTEEEEEEEEEEE--

pLDDT: mean 86.3, std 17.98, range [31.39, 98.56]

Mean predicted aligned error: 7.68 Å

Foldseek 3Di:
DDDDDDDPPPDQDPVNVCQVVFDWFAQDDVKDKDKDADPWDADPQFTKHQFWIKIKIWQTDQDAAKWKKKWKKQQFLADQPHRPQVVFKWKDKPNRTWDKDFDFTQPDDDNSGTITIIITDIDGRDDGTMMMMMTGHGGTMTTHPIIGTHHDD

Solvent-ac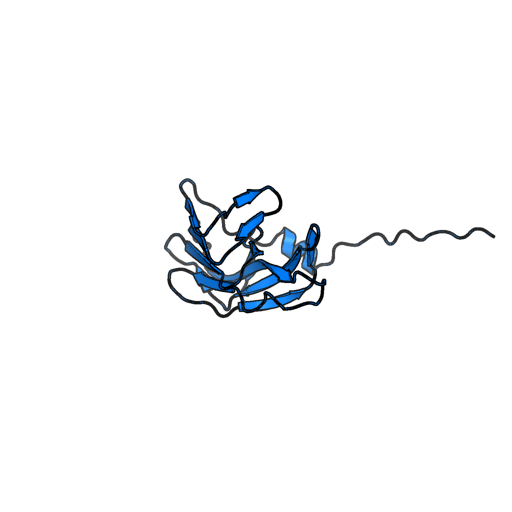cessible surface area (backbone atoms only — not comparable to full-atom values): 8441 Å² total; per-residue (Å²): 137,83,85,78,81,78,79,78,77,80,71,79,48,73,67,57,51,52,59,73,72,39,54,56,70,47,76,37,94,86,41,44,76,50,77,49,46,62,80,49,50,74,59,100,84,27,39,40,26,59,28,45,30,38,43,35,40,37,46,25,46,47,59,79,48,54,24,24,48,35,37,42,32,38,20,15,69,84,39,52,81,46,58,88,32,59,87,25,64,45,45,27,49,72,87,40,77,47,58,76,46,78,80,43,65,44,77,46,71,57,91,57,41,16,20,18,36,34,31,37,53,83,40,76,33,60,89,54,60,40,33,40,37,40,39,36,73,38,59,65,36,35,38,39,86,62,47,37,45,38,74,68,127

Radius of gyration: 17.14 Å; Cα contacts (8 Å, |Δi|>4): 349; chains: 1; bounding box: 44×55×39 Å